Protein AF-A0A8J5JCI5-F1 (afdb_monomer)

Sequence (169 aa):
MPLSRYVFADLNALNDDVRAHMQGRSRQYSQEELALPFPLDPYKLTELLSSPGGEMKVFLLQPEYERRDLLSSCWLGFTTKEYPRTYSLENLLKRNLAEDANGVLGAGKKTLVLVGGELTSSILDRVKLYFTAGWSVQFYCFRERGSEVSDRLHAKYPRHFQSVYLGEN

Mean predicted aligned error: 6.93 Å

Solvent-accessible surface area (backbone atoms only — not comparable to full-atom values): 9621 Å² total; per-residue (Å²): 126,65,38,38,37,44,34,42,35,38,57,56,49,32,43,54,49,52,51,52,53,47,60,78,41,48,92,81,50,54,71,70,60,72,64,43,92,66,77,75,57,43,64,61,52,34,54,72,68,59,64,94,76,56,55,55,39,37,37,37,49,52,62,76,91,86,46,66,73,64,58,56,61,36,44,75,92,51,55,72,46,80,41,62,71,88,53,50,72,58,58,52,54,55,48,52,54,52,38,46,77,70,52,71,70,60,88,64,54,40,33,44,33,42,36,25,52,60,77,49,71,71,50,46,57,52,53,54,52,41,52,76,72,69,29,30,39,37,41,38,27,42,53,96,59,35,42,74,64,43,53,55,42,32,75,75,32,65,92,37,38,48,73,46,61,55,88,82,121

Secondary structure (DSSP, 8-state):
--EEEEEEE-HHHHHHHHHHHHHHTGGGS-HHHHT-S----HHHHHHHH--SSSEEEEEEEP--TT-HHHHHHTTTTSEEEEE-TTS-HHHHHHHHHHHHHTTTT-SSEEEEEEESS---HHHHHHHHHHHHTT-EEEEEEEHHHHHHHHHHHHHH-TTTEEEEEET--

pLDDT: mean 80.09, std 11.11, range [41.25, 93.69]

Foldseek 3Di:
DFEEEEEEEPQVQQQVQVLVVCVVVVVVDDPVCNPDSGNDDLQVVLVVVDDPGHAYEYEYEDDPDPCPPVNVVSQVPHNYDYDYNVDDPLNVLVVVVVCVVVCVVDDDAYEYEYHGFAQDPSNVVSVVVCVVVVYAYEYEYACVGCVVVLVVCCVVPVPRYDYDHPPPD

Nearest PDB structures (foldseek):
  7dlm-assembly1_A  TM=4.702E-01  e=6.896E-02  Candida parapsilosis
  3ctm-assembly1_C  TM=4.432E-01  e=1.076E-01  Candida parapsilosis
  7pcs-assembly1_C  TM=4.294E-01  e=2.619E-01  Thauera aromatica
  6ys6-assembly1_A  TM=2.778E-01  e=2.458E-01  Arabidopsis thaliana
  1fuy-assembly1_B-2  TM=4.047E-01  e=3.778E+00  Salmonella enterica subsp. enterica serovar Typhimurium

Radius of gyration: 16.05 Å; Cα contacts (8 Å, |Δi|>4): 240; chains: 1; bounding box: 38×32×43 Å

Structure (mmCIF, N/CA/C/O backbone):
data_AF-A0A8J5JCI5-F1
#
_entry.id   AF-A0A8J5JCI5-F1
#
loop_
_atom_site.group_PDB
_atom_site.id
_atom_site.type_symbol
_atom_site.label_atom_id
_atom_site.label_alt_id
_atom_site.label_comp_id
_atom_site.label_asym_id
_atom_site.label_entity_id
_atom_site.label_seq_id
_atom_site.pdbx_PDB_ins_code
_atom_site.Cartn_x
_atom_site.Cartn_y
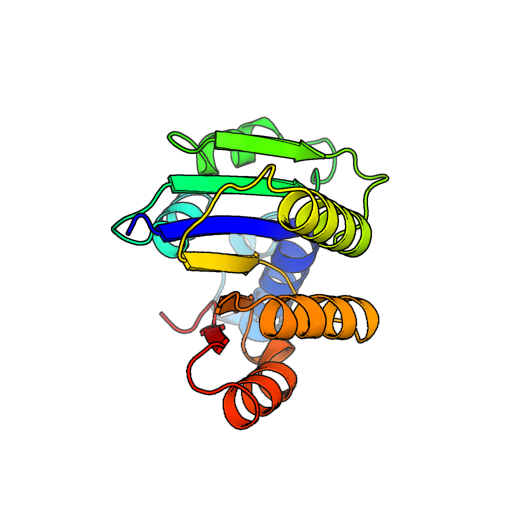_atom_site.Cartn_z
_atom_site.occupancy
_atom_site.B_iso_or_equiv
_atom_site.auth_seq_id
_atom_site.auth_comp_id
_atom_site.auth_asym_id
_atom_site.auth_atom_id
_atom_site.pdbx_PDB_model_num
ATOM 1 N N . MET A 1 1 ? 18.576 -14.011 -6.683 1.00 48.06 1 MET A N 1
ATOM 2 C CA . MET A 1 1 ? 18.599 -12.558 -6.969 1.00 48.06 1 MET A CA 1
ATOM 3 C C . MET A 1 1 ? 17.996 -11.838 -5.779 1.00 48.06 1 MET A C 1
ATOM 5 O O . MET A 1 1 ? 16.982 -12.336 -5.294 1.00 48.06 1 MET A O 1
ATOM 9 N N . PRO A 1 2 ? 18.611 -10.751 -5.287 1.00 57.28 2 PRO A N 1
ATOM 10 C CA . PRO A 1 2 ? 18.086 -10.022 -4.141 1.00 57.28 2 PRO A CA 1
ATOM 11 C C . PRO A 1 2 ? 16.701 -9.457 -4.476 1.00 57.28 2 PRO A C 1
ATOM 13 O O . PRO A 1 2 ? 16.460 -8.979 -5.586 1.00 57.28 2 PRO A O 1
ATOM 16 N N . LEU A 1 3 ? 15.781 -9.604 -3.528 1.00 76.38 3 LEU A N 1
ATOM 17 C CA . LEU A 1 3 ? 14.460 -8.995 -3.566 1.00 76.38 3 LEU A CA 1
ATOM 18 C C . LEU A 1 3 ? 14.594 -7.591 -2.969 1.00 76.38 3 LEU A C 1
ATOM 20 O O . LEU A 1 3 ? 15.154 -7.454 -1.885 1.00 76.38 3 LEU A O 1
ATOM 24 N N . SER A 1 4 ? 14.096 -6.563 -3.648 1.00 86.62 4 SER A N 1
ATOM 25 C CA . SER A 1 4 ? 14.008 -5.213 -3.080 1.00 86.62 4 SER A CA 1
ATOM 26 C C . SER A 1 4 ? 12.547 -4.849 -2.857 1.00 86.62 4 SER A C 1
ATOM 28 O O . SER A 1 4 ? 11.713 -5.008 -3.751 1.00 86.62 4 SER A O 1
ATOM 30 N N . ARG A 1 5 ? 12.229 -4.354 -1.663 1.00 87.19 5 ARG A N 1
ATOM 31 C CA . ARG A 1 5 ? 10.878 -3.946 -1.271 1.00 87.19 5 ARG A CA 1
ATOM 32 C C . ARG A 1 5 ? 10.850 -2.437 -1.075 1.00 87.19 5 ARG A C 1
ATOM 34 O O . ARG A 1 5 ? 11.643 -1.897 -0.307 1.00 87.19 5 ARG A O 1
ATOM 41 N N . TYR A 1 6 ? 9.936 -1.777 -1.773 1.00 88.25 6 TYR A N 1
ATOM 42 C CA . TYR A 1 6 ? 9.742 -0.332 -1.734 1.00 88.25 6 TYR A CA 1
ATOM 43 C C . TYR A 1 6 ? 8.382 -0.053 -1.112 1.00 88.25 6 TYR A C 1
ATOM 45 O O . TYR A 1 6 ? 7.349 -0.242 -1.754 1.00 88.25 6 TYR A O 1
ATOM 53 N N . VAL A 1 7 ? 8.390 0.332 0.158 1.00 86.88 7 VAL A N 1
ATOM 54 C CA . VAL A 1 7 ? 7.185 0.526 0.964 1.00 86.88 7 VAL A CA 1
ATOM 55 C C . VAL A 1 7 ? 6.784 1.983 0.903 1.00 86.88 7 VAL A C 1
ATOM 57 O O . VAL A 1 7 ? 7.559 2.834 1.311 1.00 86.88 7 VAL A O 1
ATOM 60 N N . PHE A 1 8 ? 5.582 2.270 0.427 1.00 87.12 8 PHE A N 1
ATOM 61 C CA . PHE A 1 8 ? 4.982 3.596 0.462 1.00 87.12 8 PHE A CA 1
ATOM 62 C C . PHE A 1 8 ? 3.798 3.540 1.414 1.00 87.12 8 PHE A C 1
ATOM 64 O O . PHE A 1 8 ? 2.806 2.860 1.141 1.00 87.12 8 PHE A O 1
ATOM 71 N N . ALA A 1 9 ? 3.937 4.227 2.544 1.00 81.88 9 ALA A N 1
ATOM 72 C CA . ALA A 1 9 ? 2.928 4.240 3.588 1.00 81.88 9 ALA A CA 1
ATOM 73 C C . ALA A 1 9 ? 2.268 5.617 3.686 1.00 81.88 9 ALA A C 1
ATOM 75 O O . ALA A 1 9 ? 2.932 6.617 3.976 1.00 81.88 9 ALA A O 1
ATOM 76 N N . ASP A 1 10 ? 0.955 5.645 3.466 1.00 83.00 10 ASP A N 1
ATOM 77 C CA . ASP A 1 10 ? 0.083 6.756 3.827 1.00 83.00 10 ASP A CA 1
ATOM 78 C C . ASP A 1 10 ? -0.536 6.462 5.196 1.00 83.00 10 ASP A C 1
ATOM 80 O O . ASP A 1 10 ? -1.596 5.846 5.326 1.00 83.00 10 ASP A O 1
ATOM 84 N N . LEU A 1 11 ? 0.194 6.852 6.241 1.00 78.81 11 LEU A N 1
ATOM 85 C CA . LEU A 1 11 ? -0.193 6.574 7.622 1.00 78.81 11 LEU A CA 1
ATOM 86 C C . LEU A 1 11 ? -1.411 7.388 8.066 1.00 78.81 11 LEU A C 1
ATOM 88 O O . LEU A 1 11 ? -2.106 6.955 8.979 1.00 78.81 11 LEU A O 1
ATOM 92 N N . ASN A 1 12 ? -1.686 8.529 7.427 1.00 78.94 12 ASN A N 1
ATOM 93 C CA . ASN A 1 12 ? -2.880 9.317 7.722 1.00 78.94 12 ASN A CA 1
ATOM 94 C C . ASN A 1 12 ? -4.120 8.593 7.193 1.00 78.94 12 ASN A C 1
ATOM 96 O O . ASN A 1 12 ? -5.026 8.304 7.969 1.00 78.94 12 ASN A O 1
ATOM 100 N N . ALA A 1 13 ? -4.108 8.208 5.911 1.00 81.31 13 ALA A N 1
ATOM 101 C CA . ALA A 1 13 ? -5.210 7.459 5.313 1.00 81.31 13 ALA A CA 1
ATOM 102 C C . ALA A 1 13 ? -5.452 6.130 6.042 1.00 81.31 13 ALA A C 1
ATOM 104 O O . ALA A 1 13 ? -6.592 5.759 6.311 1.00 81.31 13 ALA A O 1
ATOM 105 N N . LEU A 1 14 ? -4.373 5.431 6.415 1.00 81.75 14 LEU A N 1
ATOM 106 C CA . LEU A 1 14 ? -4.489 4.210 7.201 1.00 81.75 14 LEU A CA 1
ATOM 107 C C . LEU A 1 14 ? -5.134 4.469 8.569 1.00 81.75 14 LEU A C 1
ATOM 109 O O . LEU A 1 14 ? -5.992 3.703 9.000 1.00 81.75 14 LEU A O 1
ATOM 113 N N . ASN A 1 15 ? -4.716 5.527 9.263 1.00 81.31 15 ASN A N 1
ATOM 114 C CA . ASN A 1 15 ? -5.247 5.868 10.575 1.00 81.31 15 ASN A CA 1
ATOM 115 C C . ASN A 1 15 ? -6.737 6.206 10.528 1.00 81.31 15 ASN A C 1
ATOM 117 O O . ASN A 1 15 ? -7.494 5.750 11.384 1.00 81.31 15 ASN A O 1
ATOM 121 N N . ASP A 1 16 ? -7.158 6.971 9.523 1.00 83.88 16 ASP A N 1
ATOM 122 C CA . ASP A 1 16 ? -8.564 7.314 9.318 1.00 83.88 16 ASP A CA 1
ATOM 123 C C . ASP A 1 16 ? -9.417 6.053 9.144 1.00 83.88 16 ASP A C 1
ATOM 125 O O . ASP A 1 16 ? -10.488 5.939 9.745 1.00 83.88 16 ASP A O 1
ATOM 129 N N . ASP A 1 17 ? -8.904 5.061 8.414 1.00 85.19 17 ASP A N 1
ATOM 130 C CA . ASP A 1 17 ? -9.572 3.773 8.250 1.00 85.19 17 ASP A CA 1
ATOM 131 C C . ASP A 1 17 ? -9.615 2.946 9.538 1.00 85.19 17 ASP A C 1
ATOM 133 O O . ASP A 1 17 ? -10.669 2.393 9.856 1.00 85.19 17 ASP A O 1
ATOM 137 N N . VAL A 1 18 ? -8.534 2.897 10.329 1.00 83.69 18 VAL A N 1
ATOM 138 C CA . VAL A 1 18 ? -8.566 2.222 11.643 1.00 83.69 18 VAL A CA 1
ATOM 139 C C . VAL A 1 18 ? -9.601 2.875 12.550 1.00 83.69 18 VAL A C 1
ATOM 141 O O . VAL A 1 18 ? -10.383 2.186 13.204 1.00 83.69 18 VAL A O 1
ATOM 144 N N . ARG A 1 19 ? -9.648 4.209 12.584 1.00 84.94 19 ARG A N 1
ATOM 145 C CA . ARG A 1 19 ? -10.617 4.934 13.409 1.00 84.94 19 ARG A CA 1
ATOM 146 C C . ARG A 1 19 ? -12.040 4.673 12.942 1.00 84.94 19 ARG A C 1
ATOM 148 O O . ARG A 1 19 ? -12.891 4.386 13.777 1.00 84.94 19 ARG A O 1
ATOM 155 N N . ALA A 1 20 ? -12.300 4.716 11.637 1.00 85.56 20 ALA A N 1
ATOM 156 C CA . ALA A 1 20 ? -13.610 4.383 11.085 1.00 85.56 20 ALA A CA 1
ATOM 157 C C . ALA A 1 20 ? -14.029 2.948 11.451 1.00 85.56 20 ALA A C 1
ATOM 159 O O . ALA A 1 20 ? -15.155 2.731 11.900 1.00 85.56 20 ALA A O 1
ATOM 160 N N . HIS A 1 21 ? -13.103 1.993 11.345 1.00 85.31 21 HIS A N 1
ATOM 161 C CA . HIS A 1 21 ? -13.317 0.599 11.719 1.00 85.31 21 HIS A CA 1
ATOM 162 C C . HIS A 1 21 ? -13.661 0.436 13.206 1.00 85.31 21 HIS A C 1
ATOM 164 O O . HIS A 1 21 ? -14.657 -0.204 13.553 1.00 85.31 21 HIS A O 1
ATOM 170 N N . MET A 1 22 ? -12.873 1.053 14.092 1.00 86.75 22 MET A N 1
ATOM 171 C CA . MET A 1 22 ? -13.106 0.999 15.537 1.00 86.75 22 MET A CA 1
ATOM 172 C C . MET A 1 22 ? -14.432 1.655 15.925 1.00 86.75 22 MET A C 1
ATOM 174 O O . MET A 1 22 ? -15.184 1.101 16.723 1.00 86.75 22 MET A O 1
ATOM 178 N N . GLN A 1 23 ? -14.766 2.798 15.321 1.00 86.44 23 GLN A N 1
ATOM 179 C CA . GLN A 1 23 ? -16.032 3.497 15.561 1.00 86.44 23 GLN A CA 1
ATOM 180 C C . GLN A 1 23 ? -17.241 2.669 15.099 1.00 86.44 23 GLN A C 1
ATOM 182 O O . GLN A 1 23 ? -18.228 2.558 15.830 1.00 86.44 23 GLN A O 1
ATOM 187 N N . GLY A 1 24 ? -17.147 2.011 13.938 1.00 85.56 24 GLY A N 1
ATOM 188 C CA . GLY A 1 24 ? -18.174 1.086 13.445 1.00 85.56 24 GLY A CA 1
ATOM 189 C C . GLY A 1 24 ? -18.389 -0.132 14.353 1.00 85.56 24 GLY A C 1
ATOM 190 O O . GLY A 1 24 ? -19.471 -0.721 14.362 1.00 85.56 24 GLY A O 1
ATOM 191 N N . ARG A 1 25 ? -17.387 -0.480 15.167 1.00 85.81 25 ARG A N 1
ATOM 192 C CA . ARG A 1 25 ? -17.395 -1.598 16.122 1.00 85.81 25 ARG A CA 1
ATOM 193 C C . ARG A 1 25 ? -17.234 -1.123 17.563 1.00 85.81 25 ARG A C 1
ATOM 195 O O . ARG A 1 25 ? -16.680 -1.840 18.387 1.00 85.81 25 ARG A O 1
ATOM 202 N N . SER A 1 26 ? -17.773 0.048 17.895 1.00 84.94 26 SER A N 1
ATOM 203 C CA . SER A 1 26 ? -17.592 0.701 19.203 1.00 84.94 26 SER A CA 1
ATOM 204 C C . SER A 1 26 ? -17.919 -0.165 20.427 1.00 84.94 26 SER A C 1
ATOM 206 O O . SER A 1 26 ? -17.394 0.081 21.502 1.00 84.94 26 SER A O 1
ATOM 208 N N . ARG A 1 27 ? -18.741 -1.215 20.285 1.00 87.75 27 ARG A N 1
ATOM 209 C CA . ARG A 1 27 ? -19.028 -2.188 21.359 1.00 87.75 27 ARG A CA 1
ATOM 210 C C . ARG A 1 27 ? -17.856 -3.116 21.707 1.00 87.75 27 ARG A C 1
ATOM 212 O O . ARG A 1 27 ? -17.912 -3.771 22.741 1.00 87.75 27 ARG A O 1
ATOM 219 N N . GLN A 1 28 ? -16.859 -3.227 20.832 1.00 87.69 28 GLN A N 1
ATOM 220 C CA . GLN A 1 28 ? -15.688 -4.097 20.990 1.00 87.69 28 GLN A CA 1
ATOM 221 C C . GLN A 1 28 ? -14.481 -3.368 21.593 1.00 87.69 28 GLN A C 1
ATOM 223 O O . GLN A 1 28 ? -13.495 -4.023 21.911 1.00 87.69 28 GLN A O 1
ATOM 228 N N . TYR A 1 29 ? -14.563 -2.045 21.758 1.00 86.56 29 TYR A N 1
ATOM 229 C CA . TYR A 1 29 ? -13.461 -1.197 22.206 1.00 86.56 29 TYR A CA 1
ATOM 230 C C . TYR A 1 29 ? -13.879 -0.365 23.419 1.00 86.56 29 TYR A C 1
ATOM 232 O O . TYR A 1 29 ? -15.044 0.018 23.558 1.00 86.56 29 TYR A O 1
ATOM 240 N N . SER A 1 30 ? -12.930 -0.065 24.301 1.00 87.94 30 SER A N 1
ATOM 241 C CA . SER A 1 30 ? -13.150 0.849 25.418 1.00 87.94 30 SER A CA 1
ATOM 242 C C . SER A 1 30 ? -13.283 2.299 24.929 1.00 87.94 30 SER A C 1
ATOM 244 O O . SER A 1 30 ? -12.849 2.662 23.833 1.00 87.94 30 SER A O 1
ATOM 246 N N . GLN A 1 31 ? -13.870 3.171 25.754 1.00 85.88 31 GLN A N 1
ATOM 247 C CA . GLN A 1 31 ? -13.930 4.607 25.444 1.00 85.88 31 GLN A CA 1
ATOM 248 C C . GLN A 1 31 ? -12.535 5.232 25.314 1.00 85.88 31 GLN A C 1
ATOM 250 O O . GLN A 1 31 ? -12.343 6.139 24.509 1.00 85.88 31 GLN A O 1
ATOM 255 N N . GLU A 1 32 ? -11.565 4.727 26.075 1.00 87.19 32 GLU A N 1
ATOM 256 C CA . GLU A 1 32 ? -10.174 5.176 26.031 1.00 87.19 32 GLU A CA 1
ATOM 257 C C . GLU A 1 32 ? -9.528 4.807 24.692 1.00 87.19 32 GLU A C 1
ATOM 259 O O . GLU A 1 32 ? -8.890 5.652 24.070 1.00 87.19 32 GLU A O 1
ATOM 264 N N . GLU A 1 33 ? -9.764 3.586 24.201 1.00 84.69 33 GLU A N 1
ATOM 265 C CA . GLU A 1 33 ? -9.283 3.123 22.896 1.00 84.69 33 GLU A CA 1
ATOM 266 C C . GLU A 1 33 ? -9.919 3.907 21.742 1.00 84.69 33 GLU A C 1
ATOM 268 O O . GLU A 1 33 ? -9.227 4.317 20.812 1.00 84.69 33 GLU A O 1
ATOM 273 N N . LEU A 1 34 ? -11.226 4.174 21.812 1.00 85.19 34 LEU A N 1
ATOM 274 C CA . LEU A 1 34 ? -11.944 4.966 20.805 1.00 85.19 34 LEU A CA 1
ATOM 275 C C . LEU A 1 34 ? -11.534 6.445 20.797 1.00 85.19 34 LEU A C 1
ATOM 277 O O . LEU A 1 34 ? -11.662 7.111 19.765 1.00 85.19 34 LEU A O 1
ATOM 281 N N . ALA A 1 35 ? -11.055 6.957 21.933 1.00 8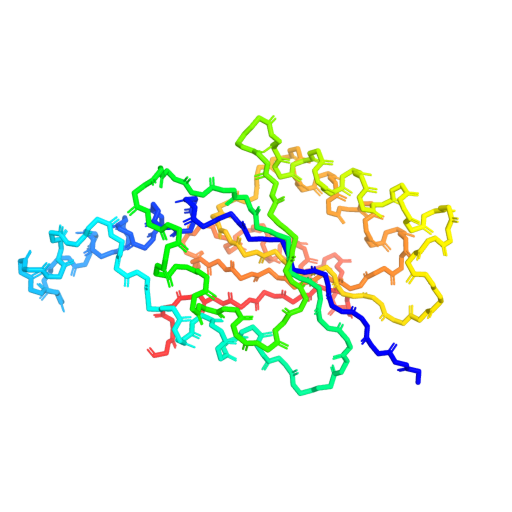4.19 35 ALA A N 1
ATOM 282 C CA . ALA A 1 35 ? -10.541 8.314 22.069 1.00 84.19 35 ALA A CA 1
ATOM 283 C C . ALA A 1 35 ? -9.097 8.461 21.563 1.00 84.19 35 ALA A C 1
ATOM 285 O O . ALA A 1 35 ? -8.629 9.592 21.398 1.00 84.19 35 ALA A O 1
ATOM 286 N N . LEU A 1 36 ? -8.388 7.357 21.283 1.00 81.50 36 LEU A N 1
ATOM 287 C CA . LEU A 1 36 ? -7.040 7.427 20.731 1.00 81.50 36 LEU A CA 1
ATOM 288 C C . LEU A 1 36 ? -7.075 8.098 19.349 1.00 81.50 36 LEU A C 1
ATOM 290 O O . LEU A 1 36 ? -7.749 7.625 18.432 1.00 81.50 36 LEU A O 1
ATOM 294 N N . PRO A 1 37 ? -6.307 9.181 19.143 1.00 72.94 37 PRO A N 1
ATOM 295 C CA . PRO A 1 37 ? -6.235 9.830 17.838 1.00 72.94 37 PRO A CA 1
ATOM 296 C C . PRO A 1 37 ? -5.442 8.996 16.823 1.00 72.94 37 PRO A C 1
ATOM 298 O O . PRO A 1 37 ? -5.587 9.214 15.621 1.00 72.94 37 PRO A O 1
ATOM 301 N N . PHE A 1 38 ? -4.615 8.059 17.306 1.00 73.94 38 PHE A N 1
ATOM 302 C CA . PHE A 1 38 ? -3.810 7.153 16.492 1.00 73.94 38 PHE A CA 1
ATOM 303 C C . PHE A 1 38 ? -3.742 5.756 17.136 1.00 73.94 38 PHE A C 1
ATOM 305 O O . PHE A 1 38 ? -2.788 5.467 17.856 1.00 73.94 38 PHE A O 1
ATOM 312 N N . PRO A 1 39 ? -4.770 4.909 16.951 1.00 76.38 39 PRO A N 1
ATOM 313 C CA . PRO A 1 39 ? -4.828 3.558 17.524 1.00 76.38 39 PRO A CA 1
ATOM 314 C C . PRO A 1 39 ? -3.940 2.522 16.806 1.00 76.38 39 PRO A C 1
ATOM 316 O O . PRO A 1 39 ? -3.938 1.348 17.169 1.00 76.38 39 PRO A O 1
ATOM 319 N N . LEU A 1 40 ? -3.195 2.925 15.774 1.00 75.88 40 LEU A N 1
ATOM 320 C CA . LEU A 1 40 ? -2.256 2.057 15.064 1.00 75.88 40 LEU A CA 1
ATOM 321 C C . LEU A 1 40 ? -1.067 1.683 15.956 1.00 75.88 40 LEU A C 1
ATOM 323 O O . LEU A 1 40 ? -0.295 2.548 16.373 1.00 75.88 40 LEU A O 1
ATOM 327 N N . ASP A 1 41 ? -0.895 0.382 16.185 1.00 74.69 41 ASP A N 1
ATOM 328 C CA . ASP A 1 41 ? 0.269 -0.153 16.885 1.00 74.69 41 ASP A CA 1
ATOM 329 C C . ASP A 1 41 ? 1.498 -0.134 15.952 1.00 74.69 41 ASP A C 1
ATOM 331 O O . ASP A 1 41 ?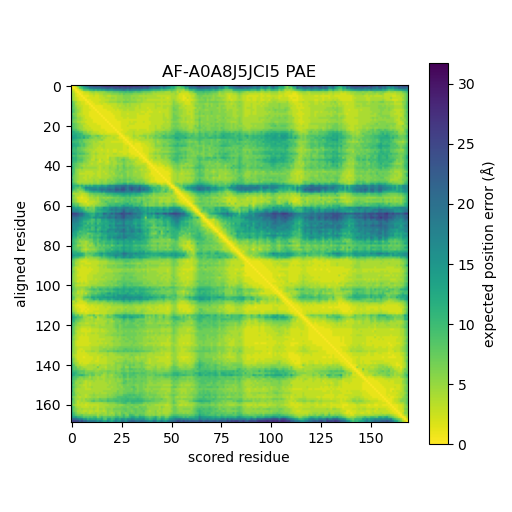 1.504 -0.824 14.921 1.00 74.69 41 ASP A O 1
ATOM 335 N N . PRO A 1 42 ? 2.540 0.642 16.300 1.00 70.44 42 PRO A N 1
ATOM 336 C CA . PRO A 1 42 ? 3.731 0.787 15.484 1.00 70.44 42 PRO A CA 1
ATOM 337 C C . PRO A 1 42 ? 4.456 -0.543 15.267 1.00 70.44 42 PRO A C 1
ATOM 339 O O . PRO A 1 42 ? 4.853 -0.826 14.142 1.00 70.44 42 PRO A O 1
ATOM 342 N N . TYR A 1 43 ? 4.579 -1.373 16.304 1.00 73.06 43 TYR A N 1
ATOM 343 C CA . TYR A 1 43 ? 5.332 -2.625 16.262 1.00 73.06 43 TYR A CA 1
ATOM 344 C C . TYR A 1 43 ? 4.619 -3.681 15.427 1.00 73.06 43 TYR A C 1
ATOM 346 O O . TYR A 1 43 ? 5.257 -4.353 14.617 1.00 73.06 43 TYR A O 1
ATOM 354 N N . LYS A 1 44 ? 3.291 -3.786 15.558 1.00 75.69 44 LYS A N 1
ATOM 355 C CA . LYS A 1 44 ? 2.495 -4.706 14.728 1.00 75.69 44 LYS A CA 1
ATOM 356 C C . LYS A 1 44 ? 2.574 -4.339 13.251 1.00 75.69 44 LYS A C 1
ATOM 358 O O . LYS A 1 44 ? 2.651 -5.225 12.403 1.00 75.69 44 LYS A O 1
ATOM 363 N N . LEU A 1 45 ? 2.575 -3.042 12.930 1.00 75.81 45 LEU A N 1
ATOM 364 C CA . LEU A 1 45 ? 2.738 -2.584 11.552 1.00 75.81 45 LEU A CA 1
ATOM 365 C C . LEU A 1 45 ? 4.130 -2.939 11.014 1.00 75.81 45 LEU A C 1
ATOM 367 O O . LEU A 1 45 ? 4.246 -3.431 9.891 1.00 75.81 45 LEU A O 1
ATOM 371 N N . THR A 1 46 ? 5.177 -2.741 11.815 1.00 75.00 46 THR A N 1
ATOM 372 C CA . THR A 1 46 ? 6.542 -3.146 11.467 1.00 75.00 46 THR A CA 1
ATOM 373 C C . THR A 1 46 ? 6.632 -4.637 11.195 1.00 75.00 46 THR A C 1
ATOM 375 O O . THR A 1 46 ? 7.155 -5.036 10.157 1.00 75.00 46 THR A O 1
ATOM 378 N N . GLU A 1 47 ? 6.114 -5.461 12.101 1.00 77.44 47 GLU A N 1
ATOM 379 C CA . GLU A 1 47 ? 6.131 -6.919 11.999 1.00 77.44 47 GLU A CA 1
ATOM 380 C C . GLU A 1 47 ? 5.398 -7.393 10.740 1.00 77.44 47 GLU A C 1
ATOM 382 O O . GLU A 1 47 ? 5.936 -8.181 9.967 1.00 77.44 47 GLU A O 1
ATOM 387 N N . LEU A 1 48 ? 4.221 -6.827 10.462 1.00 76.62 48 LEU A N 1
ATOM 388 C CA . LEU A 1 48 ? 3.420 -7.153 9.283 1.00 76.62 48 LEU A CA 1
ATOM 389 C C . LEU A 1 48 ? 4.134 -6.837 7.958 1.00 76.62 48 LEU A C 1
ATOM 391 O O . LEU A 1 48 ? 3.966 -7.542 6.957 1.00 76.62 48 LEU A O 1
ATOM 395 N N . LEU A 1 49 ? 4.910 -5.753 7.931 1.00 76.25 49 LEU A N 1
ATOM 396 C CA . LEU A 1 49 ? 5.640 -5.307 6.742 1.00 76.25 49 LEU A CA 1
ATOM 397 C C . LEU A 1 49 ? 7.018 -5.966 6.612 1.00 76.25 49 LEU A C 1
ATOM 399 O O . LEU A 1 49 ? 7.574 -6.014 5.505 1.00 76.25 49 LEU A O 1
ATOM 403 N N . SER A 1 50 ? 7.5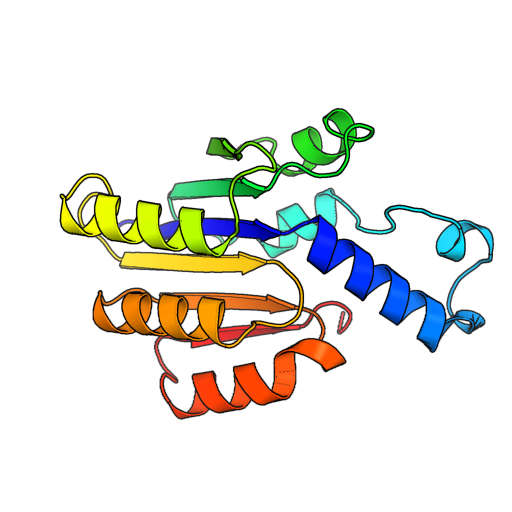37 -6.499 7.720 1.00 72.56 50 SER A N 1
ATOM 404 C CA . SER A 1 50 ? 8.781 -7.255 7.803 1.00 72.56 50 SER A CA 1
ATOM 405 C C . SER A 1 50 ? 8.603 -8.622 7.150 1.00 72.56 50 SER A C 1
ATOM 407 O O . SER A 1 50 ? 8.237 -9.608 7.777 1.00 72.56 50 SER A O 1
ATOM 409 N N . SER A 1 51 ? 8.881 -8.701 5.851 1.00 66.44 51 SER A N 1
ATOM 410 C CA . SER A 1 51 ? 8.970 -9.986 5.157 1.00 66.44 51 SER A CA 1
ATOM 411 C C . SER A 1 51 ? 10.386 -10.555 5.303 1.00 66.44 51 SER A C 1
ATOM 413 O O . SER A 1 51 ? 11.351 -9.803 5.138 1.00 66.44 51 SER A O 1
ATOM 415 N N . PRO A 1 52 ? 10.560 -11.870 5.527 1.00 55.31 52 PRO A N 1
ATOM 416 C CA . PRO A 1 52 ? 11.884 -12.473 5.548 1.00 55.31 52 PRO A CA 1
ATOM 417 C C . PRO A 1 52 ? 12.518 -12.402 4.151 1.00 55.31 52 PRO A C 1
ATOM 419 O O . PRO A 1 52 ? 12.052 -13.033 3.203 1.00 55.31 52 PRO A O 1
ATOM 422 N N . GLY A 1 53 ? 13.597 -11.626 4.041 1.00 58.91 53 GLY A N 1
ATOM 423 C CA . GLY A 1 53 ? 14.475 -11.581 2.873 1.00 58.91 53 GLY A CA 1
ATOM 424 C C . GLY A 1 53 ? 14.297 -10.354 1.974 1.00 58.91 53 GLY A C 1
ATOM 425 O O . GLY A 1 53 ? 13.217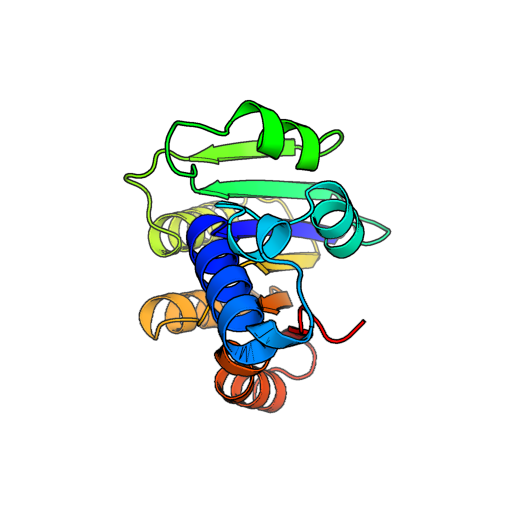 -10.079 1.454 1.00 58.91 53 GLY A O 1
ATOM 426 N N . GLY A 1 54 ? 15.416 -9.670 1.723 1.00 67.81 54 GLY A N 1
ATOM 427 C CA . GLY A 1 54 ? 15.517 -8.554 0.784 1.00 67.81 54 GLY A CA 1
ATOM 428 C C . GLY A 1 54 ? 15.874 -7.216 1.429 1.00 67.81 54 GLY A C 1
ATOM 429 O O . GLY A 1 54 ? 15.716 -7.030 2.631 1.00 67.81 54 GLY A O 1
ATOM 430 N N . GLU A 1 55 ? 16.363 -6.279 0.618 1.00 78.62 55 GLU A N 1
ATOM 431 C CA . GLU A 1 55 ? 16.569 -4.893 1.051 1.00 78.62 55 GLU A CA 1
ATOM 432 C C . GLU A 1 55 ? 15.209 -4.186 1.099 1.00 78.62 55 GLU A C 1
ATOM 434 O O . GLU A 1 55 ? 14.455 -4.213 0.121 1.00 78.62 55 GLU A O 1
ATOM 439 N N . MET A 1 56 ? 14.890 -3.548 2.224 1.00 81.25 56 MET A N 1
ATOM 440 C CA . MET A 1 56 ? 13.626 -2.841 2.416 1.00 81.25 56 MET A CA 1
ATOM 441 C C . MET A 1 56 ? 13.873 -1.342 2.570 1.00 81.25 56 MET A C 1
ATOM 443 O O . MET A 1 56 ? 14.588 -0.894 3.469 1.00 81.25 56 MET A O 1
ATOM 447 N N . LYS A 1 57 ? 13.260 -0.573 1.667 1.00 82.81 57 LYS A N 1
ATOM 448 C CA . LYS A 1 57 ? 13.277 0.890 1.647 1.00 82.81 57 LYS A CA 1
ATOM 449 C C . LYS A 1 57 ? 11.877 1.395 1.939 1.00 82.81 57 LYS A C 1
ATOM 451 O O . LYS A 1 57 ? 10.932 1.034 1.235 1.00 82.81 57 LYS A O 1
ATOM 456 N N . VAL A 1 58 ? 11.751 2.222 2.967 1.00 78.75 58 VAL A N 1
ATOM 457 C CA . VAL A 1 58 ? 10.464 2.727 3.442 1.00 78.75 58 VAL A CA 1
ATOM 458 C C . VAL A 1 58 ? 10.356 4.217 3.144 1.00 78.75 58 VAL A C 1
ATOM 460 O O . VAL A 1 58 ? 11.204 5.013 3.538 1.00 78.75 58 VAL A O 1
ATOM 463 N N . PHE A 1 59 ? 9.302 4.587 2.434 1.00 79.69 59 PHE A N 1
ATOM 464 C CA . PHE A 1 59 ? 8.963 5.929 1.993 1.00 79.69 59 PHE A CA 1
ATOM 465 C C . PHE A 1 59 ? 7.719 6.360 2.764 1.00 79.69 59 PHE A C 1
ATOM 467 O O . PHE A 1 59 ? 6.625 5.827 2.560 1.00 79.69 59 PHE A O 1
ATOM 474 N N . LEU A 1 60 ? 7.904 7.307 3.678 1.00 72.88 60 LEU A N 1
ATOM 475 C CA . LEU A 1 60 ? 6.852 7.757 4.584 1.00 72.88 60 LEU A CA 1
ATOM 476 C C . LEU A 1 60 ? 6.320 9.105 4.121 1.00 72.88 60 LEU A C 1
ATOM 478 O O . LEU A 1 60 ? 7.084 10.069 3.992 1.00 72.88 60 LEU A O 1
ATOM 482 N N . LEU A 1 61 ? 5.007 9.175 3.906 1.00 72.75 61 LEU A N 1
ATOM 483 C CA . LEU A 1 61 ? 4.308 10.451 3.836 1.00 72.75 61 LEU A CA 1
ATOM 484 C C . LEU A 1 61 ? 4.208 11.003 5.255 1.00 72.75 61 LEU A C 1
ATOM 486 O O . LEU A 1 61 ? 3.712 10.319 6.151 1.00 72.75 61 LEU A O 1
ATOM 490 N N . GLN A 1 62 ? 4.739 12.208 5.475 1.00 65.25 62 GLN A N 1
ATOM 491 C CA . GLN A 1 62 ? 4.782 12.769 6.820 1.00 65.25 62 GLN A CA 1
ATOM 492 C C . GLN A 1 62 ? 3.366 12.924 7.404 1.00 65.25 62 GLN A C 1
ATOM 494 O O . GLN A 1 62 ? 2.513 13.563 6.778 1.00 65.25 62 GLN A O 1
ATOM 499 N N . PRO A 1 63 ? 3.120 12.376 8.607 1.00 60.41 63 PRO A N 1
ATOM 500 C CA . PRO A 1 63 ? 1.857 12.534 9.314 1.00 60.41 63 PRO A CA 1
ATOM 501 C C . PRO A 1 63 ? 1.691 13.971 9.819 1.00 60.41 63 PRO A C 1
ATOM 503 O O . PRO A 1 63 ? 2.601 14.809 9.722 1.00 60.41 63 PRO A O 1
ATOM 506 N N . GLU A 1 64 ? 0.522 14.273 10.385 1.00 58.97 64 GLU A N 1
ATOM 507 C CA . GLU A 1 64 ? 0.355 15.549 11.068 1.00 58.97 64 GLU A CA 1
ATOM 508 C C . GLU A 1 64 ? 1.335 15.715 12.253 1.00 58.97 64 GLU A C 1
ATOM 510 O O . GLU A 1 64 ? 1.733 14.743 12.888 1.00 58.97 64 GLU A O 1
ATOM 515 N N . TYR A 1 65 ? 1.786 16.957 12.481 1.00 49.16 65 TYR A N 1
ATOM 516 C CA . TYR A 1 65 ? 3.066 17.396 13.083 1.00 49.16 65 TYR A CA 1
ATOM 517 C C . TYR A 1 65 ? 3.401 16.830 14.482 1.00 49.16 65 TYR A C 1
ATOM 519 O O . TYR A 1 65 ? 4.518 17.007 14.956 1.00 49.16 65 TYR A O 1
ATOM 527 N N . GLU A 1 66 ? 2.470 16.159 15.154 1.00 52.88 66 GLU A N 1
ATOM 528 C CA . GLU A 1 66 ? 2.560 15.856 16.584 1.00 52.88 66 GLU A CA 1
ATOM 529 C C . GLU A 1 66 ? 3.227 14.520 16.935 1.00 52.88 66 GLU A C 1
ATOM 531 O O . GLU A 1 66 ? 3.397 14.235 18.117 1.00 52.88 66 GLU A O 1
ATOM 536 N N . ARG A 1 67 ? 3.568 13.650 15.969 1.00 59.09 67 ARG A N 1
ATOM 537 C CA . ARG A 1 67 ? 3.906 12.242 16.304 1.00 59.09 67 ARG A CA 1
ATOM 538 C C . ARG A 1 67 ? 5.058 11.619 15.526 1.00 59.09 67 ARG A C 1
ATOM 540 O O . ARG A 1 67 ? 5.123 10.400 15.365 1.00 59.09 67 ARG A O 1
ATOM 547 N N . ARG A 1 68 ? 6.004 12.453 15.095 1.00 56.88 68 ARG A N 1
ATOM 548 C CA . ARG A 1 68 ? 7.247 12.015 14.441 1.00 56.88 68 ARG A CA 1
ATOM 549 C C . ARG A 1 68 ? 8.014 10.985 15.282 1.00 56.88 68 ARG A C 1
ATOM 551 O O . ARG A 1 68 ? 8.549 10.027 14.733 1.00 56.88 68 ARG A O 1
ATOM 558 N N . ASP A 1 69 ? 7.990 11.137 16.604 1.00 59.22 69 ASP A N 1
ATOM 559 C CA . ASP A 1 69 ? 8.761 10.312 17.543 1.00 59.22 69 ASP A CA 1
ATOM 560 C C . ASP A 1 69 ? 8.169 8.901 17.720 1.00 59.22 69 ASP A C 1
ATOM 562 O O . ASP A 1 69 ? 8.893 7.910 17.768 1.00 59.22 69 ASP A O 1
ATOM 566 N N . LEU A 1 70 ? 6.836 8.782 17.733 1.00 57.69 70 LEU A N 1
ATOM 567 C CA . LEU A 1 70 ? 6.149 7.484 17.787 1.00 57.69 70 LEU A CA 1
ATOM 568 C C . LEU A 1 70 ? 6.372 6.683 16.503 1.00 57.69 70 LEU A C 1
ATOM 570 O O . LEU A 1 70 ? 6.619 5.481 16.554 1.00 57.69 70 LEU A O 1
ATOM 574 N N . LEU A 1 71 ? 6.322 7.352 15.352 1.00 58.38 71 LEU A N 1
ATOM 575 C CA . LEU A 1 71 ? 6.387 6.682 14.056 1.00 58.38 71 LEU A CA 1
ATOM 576 C C . LEU A 1 71 ? 7.814 6.401 13.584 1.00 58.38 71 LEU A C 1
ATOM 578 O O . LEU A 1 71 ? 8.028 5.452 12.839 1.00 58.38 71 LEU A O 1
ATOM 582 N N . SER A 1 72 ? 8.804 7.159 14.051 1.00 58.69 72 SER A N 1
ATOM 583 C CA . SER A 1 72 ? 10.222 6.844 13.822 1.00 58.69 72 SER A CA 1
ATOM 584 C C . SER A 1 72 ? 10.651 5.552 14.527 1.00 58.69 72 SER A C 1
ATOM 586 O O . SER A 1 72 ? 11.510 4.836 14.012 1.00 58.69 72 SER A O 1
ATOM 588 N N . SER A 1 73 ? 9.990 5.183 15.632 1.00 58.94 73 SER A N 1
ATOM 589 C CA . SER A 1 73 ? 10.207 3.892 16.300 1.00 58.94 73 SER A CA 1
ATOM 590 C C . SER A 1 73 ? 9.681 2.684 15.501 1.00 58.94 73 SER A C 1
ATOM 592 O O . SER A 1 73 ? 10.275 1.610 15.568 1.00 58.94 73 SER A O 1
ATOM 594 N N . CYS A 1 74 ? 8.650 2.859 14.656 1.00 59.78 74 CYS A N 1
ATOM 595 C CA . CYS A 1 74 ? 8.113 1.805 13.776 1.00 59.78 74 CYS A CA 1
ATOM 596 C C . CYS A 1 74 ? 9.134 1.268 12.772 1.00 59.78 74 CYS A C 1
ATOM 598 O O . CYS A 1 74 ? 8.934 0.215 12.174 1.00 59.78 74 CYS A O 1
ATOM 600 N N . TRP A 1 75 ? 10.183 2.028 12.475 1.00 63.69 75 TRP A N 1
ATOM 601 C CA . TRP A 1 75 ? 11.057 1.723 11.346 1.00 63.69 75 TRP A CA 1
ATOM 602 C C . TRP A 1 75 ? 12.506 1.494 11.769 1.00 63.69 75 TRP A C 1
ATOM 604 O O . TRP A 1 75 ? 13.408 1.520 10.932 1.00 63.69 75 TRP A O 1
ATOM 614 N N . LEU A 1 76 ? 12.726 1.237 13.062 1.00 60.19 76 LEU A N 1
ATOM 615 C CA . LEU A 1 76 ? 14.015 0.827 13.609 1.00 60.19 76 LEU A CA 1
ATOM 616 C C . LEU A 1 76 ? 14.542 -0.399 12.845 1.00 60.19 76 LEU A C 1
ATOM 618 O O . LEU A 1 76 ? 13.954 -1.475 12.886 1.00 60.19 76 LEU A O 1
ATOM 622 N N . GLY A 1 77 ? 15.650 -0.210 12.122 1.00 62.09 77 GLY A N 1
ATOM 623 C CA . GLY A 1 77 ? 16.280 -1.239 11.285 1.00 62.09 77 GLY A CA 1
ATOM 624 C C . GLY A 1 77 ? 16.010 -1.125 9.778 1.00 62.09 77 GLY A C 1
ATOM 625 O O . GLY A 1 77 ? 16.626 -1.860 9.007 1.00 62.09 77 GLY A O 1
ATOM 626 N N . PHE A 1 78 ? 15.163 -0.190 9.331 1.00 69.06 78 PHE A N 1
ATOM 627 C CA . PHE A 1 78 ? 14.897 0.058 7.909 1.00 69.06 78 PHE A CA 1
ATOM 628 C C . PHE A 1 78 ? 15.584 1.317 7.389 1.00 69.06 78 PHE A C 1
ATOM 630 O O . PHE A 1 78 ? 15.802 2.286 8.114 1.00 69.06 78 PHE A O 1
ATOM 637 N N . THR A 1 79 ? 15.867 1.338 6.083 1.00 73.00 79 THR A N 1
ATOM 638 C CA . THR A 1 79 ? 16.261 2.581 5.410 1.00 73.00 79 THR A CA 1
ATOM 639 C C . THR A 1 79 ? 15.005 3.402 5.140 1.00 73.00 79 THR A C 1
ATOM 641 O O . THR A 1 79 ? 14.244 3.099 4.216 1.00 73.00 79 THR A O 1
ATOM 644 N N . THR A 1 8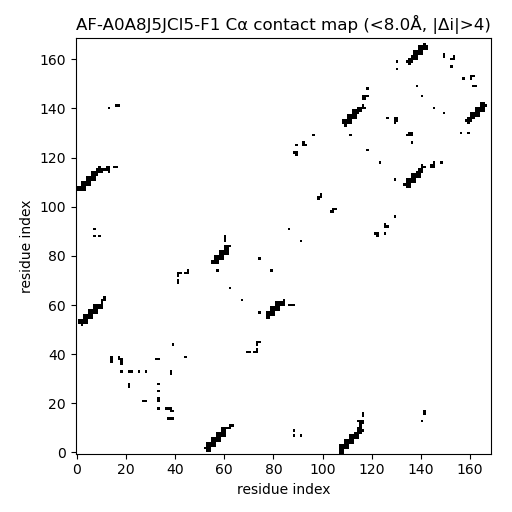0 ? 14.773 4.429 5.954 1.00 70.19 80 THR A N 1
ATOM 645 C CA . THR A 1 80 ? 13.622 5.325 5.823 1.00 70.19 80 THR A CA 1
ATOM 646 C C . THR A 1 80 ? 13.969 6.588 5.054 1.00 70.19 80 THR A C 1
ATOM 648 O O . THR A 1 80 ? 14.999 7.219 5.294 1.00 70.19 80 THR A O 1
ATOM 651 N N . LYS A 1 81 ? 13.057 7.016 4.186 1.00 75.75 81 LYS A N 1
ATOM 652 C CA . LYS A 1 81 ? 13.087 8.322 3.541 1.00 75.75 81 LYS A CA 1
ATOM 653 C C . LYS A 1 81 ? 11.757 9.025 3.778 1.00 75.75 81 LYS A C 1
ATOM 655 O O . LYS A 1 81 ? 10.721 8.609 3.262 1.00 75.75 81 LYS A O 1
ATOM 660 N N . GLU A 1 82 ? 11.795 10.085 4.576 1.00 72.19 82 GLU A N 1
ATOM 661 C CA . GLU A 1 82 ? 10.629 10.930 4.829 1.00 72.19 82 GLU A CA 1
ATOM 662 C C . GLU A 1 82 ? 10.434 11.934 3.695 1.00 72.19 82 GLU A C 1
ATOM 664 O O . GLU A 1 82 ? 11.399 12.533 3.209 1.00 72.19 82 GLU A O 1
ATOM 669 N N . TYR A 1 83 ? 9.179 12.150 3.303 1.00 72.44 83 TYR A N 1
ATOM 670 C CA . TYR A 1 83 ? 8.817 13.160 2.315 1.00 72.44 83 TYR A CA 1
ATOM 671 C C . TYR A 1 83 ? 7.911 14.232 2.928 1.00 72.44 83 TYR A C 1
ATOM 673 O O . TYR A 1 83 ? 7.036 13.902 3.733 1.00 72.44 83 TYR A O 1
ATOM 681 N N . PRO A 1 84 ? 8.093 15.514 2.545 1.00 69.62 84 PRO A N 1
ATOM 682 C CA . PRO A 1 84 ? 7.229 16.595 3.006 1.00 69.62 84 PRO A CA 1
ATOM 683 C C . PRO A 1 84 ? 5.767 16.333 2.646 1.00 69.62 84 PRO A C 1
ATOM 685 O O . PRO A 1 84 ? 5.486 15.759 1.596 1.00 69.62 84 PRO A O 1
ATOM 688 N N . ARG A 1 85 ? 4.833 16.865 3.438 1.00 65.25 85 ARG A N 1
ATOM 689 C CA . ARG A 1 85 ? 3.383 16.733 3.185 1.00 65.25 85 ARG A CA 1
ATOM 690 C C . ARG A 1 85 ? 2.909 17.253 1.827 1.00 65.25 85 ARG A C 1
ATOM 692 O O . ARG A 1 85 ? 1.851 16.868 1.353 1.00 65.25 85 ARG A O 1
ATOM 699 N N . THR A 1 86 ? 3.670 18.150 1.205 1.00 68.94 86 THR A N 1
ATOM 700 C CA . THR A 1 86 ? 3.367 18.656 -0.140 1.00 68.94 86 THR A CA 1
ATOM 701 C C . THR A 1 86 ? 3.536 17.588 -1.224 1.00 68.94 86 THR A C 1
ATOM 703 O O . THR A 1 86 ? 3.074 17.776 -2.349 1.00 68.94 86 THR A O 1
ATOM 706 N N . TYR A 1 87 ? 4.180 16.460 -0.911 1.00 72.31 87 TYR A N 1
ATOM 707 C CA . TYR A 1 87 ? 4.210 15.294 -1.780 1.00 72.31 87 TYR A CA 1
ATOM 708 C C . TYR A 1 87 ? 2.949 14.457 -1.587 1.00 72.31 87 TYR A C 1
ATOM 710 O O . TYR A 1 87 ? 2.650 14.003 -0.490 1.00 72.31 87 TYR A O 1
ATOM 718 N N . SER A 1 88 ? 2.248 14.196 -2.686 1.00 81.50 88 SER A N 1
ATOM 719 C CA . SER A 1 88 ? 1.220 13.162 -2.734 1.00 81.50 88 SER A CA 1
ATOM 720 C C . SER A 1 88 ? 1.851 11.778 -2.903 1.00 81.50 88 SER A C 1
ATOM 722 O O . SER A 1 88 ? 2.942 11.648 -3.474 1.00 81.50 88 SER A O 1
ATOM 724 N N . LEU A 1 89 ? 1.129 10.728 -2.495 1.00 84.69 89 LEU A N 1
ATOM 725 C CA . LEU A 1 89 ? 1.489 9.341 -2.811 1.00 84.69 89 LEU A CA 1
ATOM 726 C C . LEU A 1 89 ? 1.735 9.160 -4.318 1.00 84.69 89 LEU A C 1
ATOM 728 O O . LEU A 1 89 ? 2.707 8.529 -4.724 1.00 84.69 89 LEU A O 1
ATOM 732 N N . GLU A 1 90 ? 0.910 9.794 -5.156 1.00 87.69 90 GLU A N 1
ATOM 733 C CA . GLU A 1 90 ? 1.071 9.774 -6.611 1.00 87.69 90 GLU A CA 1
ATOM 734 C C . GLU A 1 90 ? 2.444 10.304 -7.058 1.00 87.69 90 GLU A C 1
ATOM 736 O O . GLU A 1 90 ? 3.111 9.677 -7.887 1.00 87.69 90 GLU A O 1
ATOM 741 N N . ASN A 1 91 ? 2.891 11.432 -6.498 1.00 87.12 91 ASN A N 1
ATOM 742 C CA . ASN A 1 91 ? 4.186 12.025 -6.832 1.00 87.12 91 ASN A CA 1
ATOM 743 C C . ASN A 1 91 ? 5.348 11.112 -6.426 1.00 87.12 91 ASN A C 1
ATOM 745 O O . ASN A 1 91 ? 6.340 11.020 -7.154 1.00 87.12 91 ASN A O 1
ATOM 749 N N . LEU A 1 92 ? 5.219 10.406 -5.300 1.00 87.75 92 LEU A N 1
ATOM 750 C CA . LEU A 1 92 ? 6.218 9.438 -4.850 1.00 87.75 92 LEU A CA 1
ATOM 751 C C . LEU A 1 92 ? 6.300 8.225 -5.776 1.00 87.75 92 LEU A C 1
ATOM 753 O O . LEU A 1 92 ? 7.396 7.860 -6.202 1.00 87.75 92 LEU A O 1
ATOM 757 N N . LEU A 1 93 ? 5.154 7.654 -6.152 1.00 90.75 93 LEU A N 1
ATOM 758 C CA . LEU A 1 93 ? 5.088 6.530 -7.087 1.00 90.75 93 LEU A CA 1
ATOM 759 C C . LEU A 1 93 ? 5.671 6.905 -8.454 1.00 90.75 93 LEU A C 1
ATOM 761 O O . LEU A 1 93 ? 6.492 6.180 -9.017 1.00 90.75 93 LEU A O 1
ATOM 765 N N . LYS A 1 94 ? 5.308 8.085 -8.969 1.00 91.06 94 LYS A N 1
ATOM 766 C CA . LYS A 1 94 ? 5.845 8.609 -10.229 1.00 91.06 94 LYS A CA 1
ATOM 767 C C . LYS A 1 94 ? 7.363 8.764 -10.170 1.00 91.06 94 LYS A C 1
ATOM 769 O O . LYS A 1 94 ? 8.056 8.374 -11.108 1.00 91.06 94 LYS A O 1
ATOM 774 N N . ARG A 1 95 ? 7.884 9.322 -9.075 1.00 89.12 95 ARG A N 1
ATOM 775 C CA . ARG A 1 95 ? 9.325 9.494 -8.877 1.00 89.12 95 ARG A CA 1
ATOM 776 C C . ARG A 1 95 ? 10.051 8.151 -8.822 1.00 89.12 95 ARG A C 1
ATOM 778 O O . ARG A 1 95 ? 11.072 8.003 -9.480 1.00 89.12 95 ARG A O 1
ATOM 785 N N . ASN A 1 96 ? 9.524 7.183 -8.080 1.00 90.00 96 ASN A N 1
ATOM 786 C CA . ASN A 1 96 ? 10.145 5.869 -7.942 1.00 90.00 96 ASN A CA 1
ATOM 787 C C . ASN A 1 96 ? 10.199 5.108 -9.276 1.00 90.00 96 ASN A C 1
ATOM 789 O O . ASN A 1 96 ? 11.227 4.524 -9.598 1.00 90.00 96 ASN A O 1
ATOM 793 N N . LEU A 1 97 ? 9.137 5.159 -10.088 1.00 89.38 97 LEU A N 1
ATOM 794 C CA . LEU A 1 97 ? 9.168 4.598 -11.446 1.00 89.38 97 LEU A CA 1
ATOM 795 C C . LEU A 1 97 ? 10.202 5.288 -12.343 1.00 89.38 97 LEU A C 1
ATOM 797 O O . LEU A 1 97 ? 10.874 4.622 -13.124 1.00 89.38 97 LEU A O 1
ATOM 801 N N . ALA A 1 98 ? 10.352 6.610 -12.231 1.00 90.25 98 ALA A N 1
ATOM 802 C CA . ALA A 1 98 ? 11.378 7.334 -12.978 1.00 90.25 98 ALA A CA 1
ATOM 803 C C . ALA A 1 98 ? 12.797 6.937 -12.531 1.00 90.25 98 ALA A C 1
ATOM 805 O O . ALA A 1 98 ? 13.680 6.765 -13.367 1.00 90.25 98 ALA A O 1
ATOM 806 N N . GLU A 1 99 ? 13.023 6.758 -11.227 1.00 88.62 99 GLU A N 1
ATOM 807 C CA . GLU A 1 99 ? 14.294 6.257 -10.688 1.00 88.62 99 GLU A CA 1
ATOM 808 C C . GLU A 1 99 ? 14.584 4.823 -11.178 1.00 88.62 99 GLU A C 1
ATOM 810 O O . GLU A 1 99 ? 15.721 4.527 -11.550 1.00 88.62 99 GLU A O 1
ATOM 815 N N . ASP A 1 100 ? 13.570 3.956 -11.274 1.00 88.62 100 ASP A N 1
ATOM 816 C CA . ASP A 1 100 ? 13.708 2.608 -11.845 1.00 88.62 100 ASP A CA 1
ATOM 817 C C . ASP A 1 100 ? 14.096 2.634 -13.327 1.00 88.62 100 ASP A C 1
ATOM 819 O O . ASP A 1 100 ? 15.064 1.989 -13.727 1.00 88.62 100 ASP A O 1
ATOM 823 N N . ALA A 1 101 ? 13.385 3.430 -14.132 1.00 88.00 101 ALA A N 1
ATOM 824 C CA . ALA A 1 101 ? 13.631 3.562 -15.567 1.00 88.00 101 ALA A CA 1
ATOM 825 C C . ALA A 1 101 ? 15.038 4.100 -15.879 1.00 88.00 101 ALA A C 1
ATOM 827 O O . ALA A 1 101 ? 15.636 3.730 -16.886 1.00 88.00 101 ALA A O 1
ATOM 828 N N . ASN A 1 102 ? 15.586 4.929 -14.988 1.00 88.62 102 ASN A N 1
ATOM 829 C CA . ASN A 1 102 ? 16.946 5.460 -15.084 1.00 88.62 102 ASN A CA 1
ATOM 830 C C . ASN A 1 102 ? 18.018 4.507 -14.516 1.00 88.62 102 ASN A C 1
ATOM 832 O O . ASN A 1 102 ? 19.184 4.885 -14.424 1.00 88.62 102 ASN A O 1
ATOM 836 N N . GLY A 1 103 ? 17.646 3.295 -14.089 1.00 84.06 103 GLY A N 1
ATOM 837 C CA . GLY A 1 103 ? 18.567 2.293 -13.544 1.00 84.06 103 GLY A CA 1
ATOM 838 C C . GLY A 1 103 ? 19.059 2.573 -12.120 1.00 84.06 103 GLY A C 1
ATOM 839 O O . GLY A 1 103 ? 19.885 1.821 -11.606 1.00 84.06 103 GLY A O 1
ATOM 840 N N . VAL A 1 104 ? 18.539 3.609 -11.450 1.00 84.38 104 VAL A N 1
ATOM 841 C CA . VAL A 1 104 ? 18.960 4.019 -10.095 1.00 84.38 104 VAL A CA 1
ATOM 842 C C . VAL A 1 104 ? 18.630 2.941 -9.063 1.00 84.38 104 VAL A C 1
AT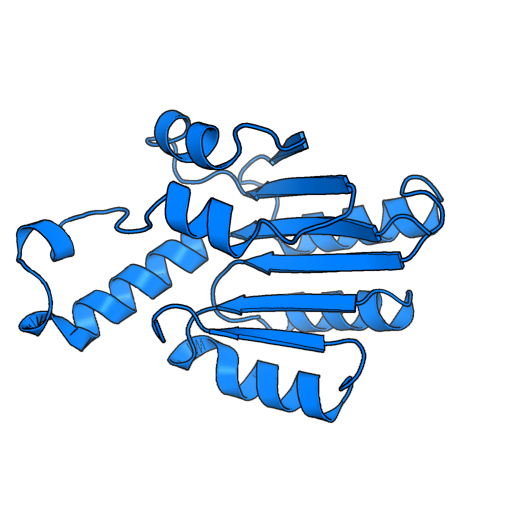OM 844 O O . VAL A 1 104 ? 19.378 2.730 -8.112 1.00 84.38 104 VAL A O 1
ATOM 847 N N . LEU A 1 105 ? 17.517 2.230 -9.258 1.00 82.25 105 LEU A N 1
ATOM 848 C CA . LEU A 1 105 ? 17.036 1.199 -8.335 1.00 82.25 105 LEU A CA 1
ATOM 849 C C . LEU A 1 105 ? 17.703 -0.173 -8.534 1.00 82.25 105 LEU A C 1
ATOM 851 O O . LEU A 1 105 ? 17.343 -1.132 -7.847 1.00 82.25 105 LEU A O 1
ATOM 855 N N . GLY A 1 106 ? 18.666 -0.269 -9.457 1.00 80.44 106 GLY A N 1
ATOM 856 C CA . GLY A 1 106 ? 19.405 -1.491 -9.762 1.00 80.44 106 GLY A CA 1
ATOM 857 C C . GLY A 1 106 ? 18.573 -2.568 -10.468 1.00 80.44 106 GLY A C 1
ATOM 858 O O . GLY A 1 106 ? 17.384 -2.408 -10.749 1.00 80.44 106 GLY A O 1
ATOM 859 N N . ALA A 1 107 ? 19.210 -3.697 -10.774 1.00 78.56 107 ALA A N 1
ATOM 860 C CA . ALA A 1 107 ? 18.547 -4.868 -11.346 1.00 78.56 107 ALA A CA 1
ATOM 861 C C . ALA A 1 107 ? 18.083 -5.832 -10.242 1.00 78.56 107 ALA A C 1
ATOM 863 O O . ALA A 1 107 ? 18.742 -5.975 -9.215 1.00 78.56 107 ALA A O 1
ATOM 864 N N . GLY A 1 108 ? 16.971 -6.534 -10.461 1.00 83.12 108 GLY A N 1
ATOM 865 C CA . GLY A 1 108 ? 16.459 -7.525 -9.512 1.00 83.12 108 GLY A CA 1
ATOM 866 C C . GLY A 1 108 ? 14.938 -7.571 -9.459 1.00 83.12 108 GLY A C 1
ATOM 867 O O . GLY A 1 108 ? 14.255 -6.812 -10.146 1.00 83.12 108 GLY A O 1
ATOM 868 N N . LYS A 1 109 ? 14.410 -8.479 -8.631 1.00 84.50 109 LYS A N 1
ATOM 869 C CA . LYS A 1 109 ? 12.969 -8.549 -8.368 1.00 84.50 109 LYS A CA 1
ATOM 870 C C . LYS A 1 109 ? 12.595 -7.419 -7.419 1.00 84.50 109 LYS A C 1
ATOM 872 O O . LYS A 1 109 ? 13.191 -7.297 -6.349 1.00 84.50 109 LYS A O 1
ATOM 877 N N . LYS A 1 110 ? 11.603 -6.624 -7.807 1.00 90.88 110 LYS A N 1
ATOM 878 C CA . LYS A 1 110 ? 11.154 -5.467 -7.038 1.00 90.88 110 LYS A CA 1
ATOM 879 C C . LYS A 1 110 ? 9.687 -5.614 -6.674 1.00 90.88 110 LYS A C 1
ATOM 881 O O . LYS A 1 110 ? 8.874 -6.028 -7.502 1.00 90.88 110 LYS A O 1
ATOM 886 N N . THR A 1 111 ? 9.372 -5.263 -5.436 1.00 90.31 111 THR A N 1
ATOM 887 C CA . THR A 1 111 ? 8.007 -5.265 -4.921 1.00 90.31 111 THR A CA 1
ATOM 888 C C . THR A 1 111 ? 7.653 -3.869 -4.441 1.00 90.31 111 THR A C 1
ATOM 890 O O . THR A 1 111 ? 8.314 -3.329 -3.553 1.00 90.31 111 THR A O 1
ATOM 893 N N . LEU A 1 112 ? 6.600 -3.297 -5.017 1.00 91.44 112 LEU A N 1
ATOM 894 C CA . LEU A 1 112 ? 5.917 -2.132 -4.477 1.00 91.44 112 LEU A CA 1
ATOM 895 C C . LEU A 1 112 ? 5.026 -2.599 -3.325 1.00 91.44 112 LEU A C 1
ATOM 897 O O . LEU A 1 112 ? 4.200 -3.485 -3.516 1.00 91.44 112 LEU A O 1
ATOM 901 N N . VAL A 1 113 ? 5.170 -2.007 -2.147 1.00 89.19 113 VAL A N 1
ATOM 902 C CA . VAL A 1 113 ? 4.289 -2.260 -1.005 1.00 89.19 113 VAL A CA 1
ATOM 903 C C . VAL A 1 113 ? 3.526 -0.976 -0.721 1.00 89.19 113 VAL A C 1
ATOM 905 O O . VAL A 1 113 ? 4.130 0.036 -0.384 1.00 89.19 113 VAL A O 1
ATOM 908 N N . LEU A 1 114 ? 2.211 -1.008 -0.887 1.00 90.25 114 LEU A N 1
ATOM 909 C CA . LEU A 1 114 ? 1.318 0.089 -0.544 1.00 90.25 114 LEU A CA 1
ATOM 910 C C . LEU A 1 114 ? 0.667 -0.202 0.799 1.00 90.25 114 LEU A C 1
ATOM 912 O O . LEU A 1 114 ? 0.109 -1.281 0.996 1.00 90.25 114 LEU A O 1
ATOM 916 N N . VAL A 1 115 ? 0.732 0.770 1.699 1.00 85.38 115 VAL A N 1
ATOM 917 C CA . VAL A 1 115 ? 0.107 0.706 3.017 1.00 85.38 115 VAL A CA 1
ATOM 918 C C . VAL A 1 115 ? -0.751 1.950 3.168 1.00 85.38 115 VAL A C 1
ATOM 920 O O . VAL A 1 115 ? -0.226 3.061 3.117 1.00 85.38 115 VAL A O 1
ATOM 923 N N . GLY A 1 116 ? -2.060 1.787 3.308 1.00 82.69 116 GLY A N 1
ATOM 924 C CA . GLY A 1 116 ? -2.961 2.933 3.343 1.00 82.69 116 GLY A CA 1
ATOM 925 C C . GLY A 1 116 ? -4.424 2.547 3.213 1.00 82.69 116 GLY A C 1
ATOM 926 O O . GLY A 1 116 ? -4.785 1.372 3.316 1.00 82.69 116 GLY A O 1
ATOM 927 N N . GLY A 1 117 ? -5.240 3.570 2.973 1.00 76.56 117 GLY A N 1
ATOM 928 C CA . GLY A 1 117 ? -6.659 3.405 2.692 1.00 76.56 117 GLY A CA 1
ATOM 929 C C . GLY A 1 117 ? -6.969 3.099 1.231 1.00 76.56 117 GLY A C 1
ATOM 930 O O . GLY A 1 117 ? -6.127 2.591 0.488 1.00 76.56 117 GLY A O 1
ATOM 931 N N . GLU A 1 118 ? -8.202 3.385 0.819 1.00 81.81 118 GLU A N 1
ATOM 932 C CA . GLU A 1 118 ? -8.713 3.087 -0.523 1.00 81.81 118 GLU A CA 1
ATOM 933 C C . GLU A 1 118 ? -7.818 3.640 -1.652 1.00 81.81 118 GLU A C 1
ATOM 935 O O . GLU A 1 118 ? -7.382 4.795 -1.641 1.00 81.81 118 GLU A O 1
ATOM 940 N N . LEU A 1 119 ? -7.559 2.811 -2.670 1.00 84.50 119 LEU A N 1
ATOM 941 C CA . LEU A 1 119 ? -6.795 3.230 -3.845 1.00 84.50 119 LEU A CA 1
ATOM 942 C C . LEU A 1 119 ? -7.688 4.034 -4.787 1.00 84.50 119 LEU A C 1
ATOM 944 O O . LEU A 1 119 ? -8.499 3.473 -5.525 1.00 84.50 119 LEU A O 1
ATOM 948 N N . THR A 1 120 ? -7.477 5.346 -4.826 1.00 85.75 120 THR A N 1
ATOM 949 C CA . THR A 1 120 ? -8.129 6.212 -5.813 1.00 85.75 120 THR A CA 1
ATOM 950 C C . THR A 1 120 ? -7.747 5.815 -7.244 1.00 85.75 120 THR A C 1
ATOM 952 O O . THR A 1 120 ? -6.693 5.219 -7.493 1.00 85.75 120 THR A O 1
ATOM 955 N N . SER A 1 121 ? -8.570 6.203 -8.223 1.00 87.06 121 SER A N 1
ATOM 956 C CA . SER A 1 121 ? -8.314 5.922 -9.643 1.00 87.06 121 SER A CA 1
ATOM 957 C C . SER A 1 121 ? -6.934 6.395 -10.114 1.00 87.06 121 SER A C 1
ATOM 959 O O . SER A 1 121 ? -6.273 5.679 -10.865 1.00 87.06 121 SER A O 1
ATOM 961 N N . SER A 1 122 ? -6.460 7.556 -9.641 1.00 88.31 122 SER A N 1
ATOM 962 C CA . SER A 1 122 ? -5.141 8.079 -10.020 1.00 88.31 122 SER A CA 1
ATOM 963 C C . SER A 1 122 ? -4.002 7.216 -9.477 1.00 88.31 122 SER A C 1
ATOM 965 O O . SER A 1 122 ? -3.072 6.890 -10.218 1.00 88.31 122 SER A O 1
ATOM 967 N N . ILE A 1 123 ? -4.085 6.776 -8.217 1.00 89.62 123 ILE A N 1
ATOM 968 C CA . ILE A 1 123 ? -3.104 5.858 -7.626 1.00 89.62 123 ILE A CA 1
ATOM 969 C C . ILE A 1 123 ? -3.149 4.506 -8.336 1.00 89.62 123 ILE A C 1
ATOM 971 O O . ILE A 1 123 ? -2.100 3.967 -8.690 1.00 89.62 123 ILE A O 1
ATOM 975 N N . LEU A 1 124 ? -4.342 3.986 -8.621 1.00 90.50 124 LEU A N 1
ATOM 976 C CA . LEU A 1 124 ? -4.516 2.724 -9.333 1.00 90.50 124 LEU A CA 1
ATOM 977 C C . LEU A 1 124 ? -3.883 2.758 -10.732 1.00 90.50 124 LEU A C 1
ATOM 979 O O . LEU A 1 124 ? -3.237 1.793 -11.145 1.00 90.50 124 LEU A O 1
ATOM 983 N N . ASP A 1 125 ? -4.021 3.864 -11.462 1.00 90.69 125 ASP A N 1
ATOM 984 C CA . ASP A 1 125 ? -3.377 4.030 -12.766 1.00 90.69 125 ASP A CA 1
ATOM 985 C C . ASP A 1 125 ? -1.851 4.061 -12.660 1.00 90.69 125 ASP A C 1
ATOM 987 O O . ASP A 1 125 ? -1.170 3.483 -13.510 1.00 90.69 125 ASP A O 1
ATOM 991 N N . ARG A 1 126 ? -1.292 4.626 -11.582 1.00 91.44 126 ARG A N 1
ATOM 992 C CA . ARG A 1 126 ? 0.148 4.508 -11.301 1.00 91.44 126 ARG A CA 1
ATOM 993 C C . ARG A 1 126 ? 0.550 3.077 -10.976 1.00 91.44 126 ARG A C 1
ATOM 995 O O . ARG A 1 126 ? 1.539 2.606 -11.527 1.00 91.44 126 ARG A O 1
ATOM 1002 N N . VAL A 1 127 ? -0.211 2.365 -10.148 1.00 91.75 127 VAL A N 1
ATOM 1003 C CA . VAL A 1 127 ? 0.055 0.959 -9.793 1.00 91.75 127 VAL A CA 1
ATOM 1004 C C . VAL A 1 127 ? 0.098 0.070 -11.035 1.00 91.75 127 VAL A C 1
ATOM 1006 O O . VAL A 1 127 ? 0.974 -0.783 -11.154 1.00 91.75 127 VAL A O 1
ATOM 1009 N N . LYS A 1 128 ? -0.775 0.310 -12.020 1.00 92.62 128 LYS A N 1
ATOM 1010 C CA . LYS A 1 128 ? -0.741 -0.427 -13.293 1.00 92.62 128 LYS A CA 1
ATOM 1011 C C . LYS A 1 128 ? 0.601 -0.300 -14.021 1.00 92.62 128 LYS A C 1
ATOM 1013 O O . LYS A 1 128 ? 1.038 -1.270 -14.635 1.00 92.62 128 LYS A O 1
ATOM 1018 N N . LEU A 1 129 ? 1.273 0.851 -13.928 1.00 93.44 129 LEU A N 1
ATOM 1019 C CA . LEU A 1 129 ? 2.587 1.062 -14.547 1.00 93.44 129 LEU A CA 1
ATOM 1020 C C . LEU A 1 129 ? 3.688 0.219 -13.889 1.00 93.44 129 LEU A C 1
ATOM 1022 O O . LEU A 1 129 ? 4.610 -0.203 -14.580 1.00 93.44 129 LEU A O 1
ATOM 1026 N N . TYR A 1 130 ? 3.573 -0.085 -12.593 1.00 93.62 130 TYR A N 1
ATOM 1027 C CA . TYR A 1 130 ? 4.505 -0.983 -11.906 1.00 93.62 130 TYR A CA 1
ATOM 1028 C C . TYR A 1 130 ? 4.419 -2.410 -12.446 1.00 93.62 130 TYR A C 1
ATOM 1030 O O . TYR A 1 130 ? 5.452 -3.026 -12.702 1.00 93.62 130 TYR A O 1
ATOM 1038 N N . PHE A 1 131 ? 3.208 -2.917 -12.704 1.00 92.62 131 PHE A N 1
ATOM 1039 C CA . PHE A 1 131 ? 3.053 -4.224 -13.350 1.00 92.62 131 PHE A CA 1
ATOM 1040 C C . PHE A 1 131 ? 3.685 -4.239 -14.746 1.00 92.62 131 PHE A C 1
ATOM 1042 O O . PHE A 1 131 ? 4.373 -5.197 -15.091 1.00 92.62 131 PHE A O 1
ATOM 1049 N N . THR A 1 132 ? 3.516 -3.168 -15.530 1.00 91.38 132 THR A N 1
ATOM 1050 C CA . THR A 1 132 ? 4.162 -3.028 -16.849 1.00 91.38 132 THR A CA 1
ATOM 1051 C C . THR A 1 132 ? 5.689 -2.987 -16.746 1.00 91.38 132 THR A C 1
ATOM 1053 O O . THR A 1 132 ? 6.372 -3.532 -17.607 1.00 91.38 132 THR A O 1
ATOM 1056 N N . ALA A 1 133 ? 6.232 -2.400 -15.677 1.00 89.44 133 ALA A N 1
ATOM 1057 C CA . ALA A 1 133 ? 7.664 -2.399 -15.376 1.00 89.44 133 ALA A CA 1
ATOM 1058 C C . ALA A 1 133 ? 8.179 -3.746 -14.818 1.00 89.44 133 ALA A C 1
ATOM 1060 O O . ALA A 1 133 ? 9.358 -3.870 -14.491 1.00 89.44 133 ALA A O 1
ATOM 1061 N N . GLY A 1 134 ? 7.319 -4.763 -14.687 1.00 89.69 134 GLY A N 1
ATOM 1062 C CA . GLY A 1 134 ? 7.686 -6.093 -14.192 1.00 89.69 134 GLY A CA 1
ATOM 1063 C C . GLY A 1 134 ? 7.788 -6.202 -12.668 1.00 89.69 134 GLY A C 1
ATOM 1064 O O . GLY A 1 134 ? 8.337 -7.183 -12.161 1.00 89.69 134 GLY A O 1
ATOM 1065 N N . TRP A 1 135 ? 7.271 -5.220 -11.929 1.00 93.69 135 TRP A N 1
ATOM 1066 C CA . TRP A 1 135 ? 7.245 -5.245 -10.470 1.00 93.69 135 TRP A CA 1
ATOM 1067 C C . TRP A 1 135 ? 6.084 -6.097 -9.952 1.00 93.69 135 TRP A C 1
ATOM 1069 O O . TRP A 1 135 ? 5.021 -6.189 -10.572 1.00 93.69 135 TRP A O 1
ATOM 1079 N N . SER A 1 136 ? 6.270 -6.673 -8.766 1.00 91.94 136 SER A N 1
ATOM 1080 C CA . SER A 1 136 ? 5.159 -7.171 -7.954 1.00 91.94 136 SER A CA 1
ATOM 1081 C C . SER A 1 136 ? 4.588 -6.042 -7.095 1.00 91.94 136 SER A C 1
ATOM 1083 O O . SER A 1 136 ? 5.292 -5.093 -6.753 1.00 91.94 136 SER A O 1
ATOM 1085 N N . VAL A 1 137 ? 3.319 -6.143 -6.717 1.00 91.88 137 VAL A N 1
ATOM 1086 C CA . VAL A 1 137 ? 2.615 -5.168 -5.884 1.00 91.88 137 VAL A CA 1
ATOM 1087 C C . VAL A 1 137 ? 1.948 -5.896 -4.723 1.00 91.88 137 VAL A C 1
ATOM 1089 O O . VAL A 1 137 ? 1.222 -6.869 -4.920 1.00 91.88 137 VAL A O 1
ATOM 1092 N N . GLN A 1 138 ? 2.185 -5.406 -3.513 1.00 90.81 138 GLN A N 1
ATOM 1093 C CA . GLN A 1 138 ? 1.484 -5.810 -2.304 1.00 90.81 138 GLN A CA 1
ATOM 1094 C C . GLN A 1 138 ? 0.685 -4.632 -1.765 1.00 90.81 138 GLN A C 1
ATOM 1096 O O . GLN A 1 138 ? 1.212 -3.524 -1.684 1.00 90.81 138 GLN A O 1
ATOM 1101 N N . PHE A 1 139 ? -0.568 -4.866 -1.393 1.00 90.12 139 PHE A N 1
ATOM 1102 C CA . PHE A 1 139 ? -1.444 -3.830 -0.860 1.00 90.12 139 PHE A CA 1
ATOM 1103 C C . PHE A 1 139 ? -1.997 -4.227 0.508 1.00 90.12 139 PHE A C 1
ATOM 1105 O O . PHE A 1 139 ? -2.673 -5.245 0.639 1.00 90.12 139 PHE A O 1
ATOM 1112 N N . TYR A 1 140 ? -1.693 -3.416 1.517 1.00 87.12 140 TYR A N 1
ATOM 1113 C CA . TYR A 1 140 ? -2.124 -3.583 2.899 1.00 87.12 140 TYR A CA 1
ATOM 1114 C C . TYR A 1 140 ? -3.197 -2.538 3.213 1.00 87.12 140 TYR A C 1
ATOM 1116 O O . TYR A 1 140 ? -2.904 -1.341 3.211 1.00 87.12 140 TYR A O 1
ATOM 1124 N N . CYS A 1 141 ? -4.428 -2.989 3.455 1.00 84.88 141 CYS A N 1
ATOM 1125 C CA . CYS A 1 141 ? -5.592 -2.121 3.669 1.00 84.88 141 CYS A CA 1
ATOM 1126 C C . CYS A 1 141 ? -6.684 -2.818 4.489 1.00 84.88 141 CYS A C 1
ATOM 1128 O O . CYS A 1 141 ? -6.641 -4.028 4.687 1.00 84.88 141 CYS A O 1
ATOM 1130 N N . PHE A 1 142 ? -7.706 -2.089 4.936 1.00 80.50 142 PHE A N 1
ATOM 1131 C CA . PHE A 1 142 ? -8.910 -2.715 5.491 1.00 80.50 142 PHE A CA 1
ATOM 1132 C C . PHE A 1 142 ? -9.783 -3.317 4.386 1.00 80.50 142 PHE A C 1
ATOM 1134 O O . PHE A 1 142 ? -9.982 -2.715 3.328 1.00 80.50 142 PHE A O 1
ATOM 1141 N N . ARG A 1 143 ? -10.366 -4.492 4.645 1.00 79.81 143 ARG A N 1
ATOM 1142 C CA . ARG A 1 143 ? -11.192 -5.216 3.664 1.00 79.81 143 ARG A CA 1
ATOM 1143 C C . ARG A 1 143 ? -12.383 -4.407 3.150 1.00 79.81 143 ARG A C 1
ATOM 1145 O O . ARG A 1 143 ? -12.676 -4.433 1.956 1.00 79.81 143 ARG A O 1
ATOM 1152 N N . GLU A 1 144 ? -13.024 -3.654 4.038 1.00 79.19 144 GLU A N 1
ATOM 1153 C CA . GLU A 1 144 ? -14.172 -2.785 3.738 1.00 79.19 144 GLU A CA 1
ATOM 1154 C C . GLU A 1 144 ? -13.826 -1.663 2.742 1.00 79.19 144 GLU A C 1
ATOM 1156 O O . GLU A 1 144 ? -14.709 -1.151 2.063 1.00 79.19 144 GLU A O 1
ATOM 1161 N N . ARG A 1 145 ? -12.540 -1.308 2.622 1.00 78.56 145 ARG A N 1
ATOM 1162 C CA . ARG A 1 145 ? -12.039 -0.239 1.746 1.00 78.56 145 ARG A CA 1
ATOM 1163 C C . ARG A 1 145 ? -11.381 -0.752 0.476 1.00 78.56 145 ARG A C 1
ATOM 1165 O O . ARG A 1 145 ? -11.421 -0.091 -0.553 1.00 78.56 145 ARG A O 1
ATOM 1172 N N . GLY A 1 146 ? -10.723 -1.905 0.556 1.00 78.38 146 GLY A N 1
ATOM 1173 C CA . GLY A 1 146 ? -9.841 -2.373 -0.509 1.00 78.38 146 GLY A CA 1
ATOM 1174 C C . GLY A 1 146 ? -10.318 -3.597 -1.274 1.00 78.38 146 GLY A C 1
ATOM 1175 O O . GLY A 1 146 ? -9.671 -3.936 -2.262 1.00 78.38 146 GLY A O 1
ATOM 1176 N N . SER A 1 147 ? -11.390 -4.275 -0.848 1.00 83.56 147 SER A N 1
ATOM 1177 C CA . SER A 1 147 ? -11.768 -5.583 -1.410 1.00 83.56 147 SER A CA 1
ATOM 1178 C C . SER A 1 147 ? -12.094 -5.540 -2.900 1.00 83.56 147 SER A C 1
ATOM 1180 O O . SER A 1 147 ? -11.472 -6.269 -3.663 1.00 83.56 147 SER A O 1
ATOM 1182 N N . GLU A 1 148 ? -12.963 -4.633 -3.349 1.00 86.38 148 GLU A N 1
ATOM 1183 C CA . GLU A 1 148 ? -13.344 -4.562 -4.767 1.00 86.38 148 GLU A CA 1
ATOM 1184 C C . GLU A 1 148 ? -12.131 -4.313 -5.683 1.00 86.38 148 GLU A C 1
ATOM 1186 O O . GLU A 1 148 ? -11.931 -4.996 -6.693 1.00 86.38 148 GLU A O 1
ATOM 1191 N N . VAL A 1 149 ? -11.282 -3.344 -5.325 1.00 86.38 149 VAL A N 1
ATOM 1192 C CA . VAL A 1 149 ? -10.074 -3.026 -6.098 1.00 86.38 149 VAL A CA 1
ATOM 1193 C C . VAL A 1 149 ? -9.078 -4.184 -6.046 1.00 86.38 149 VAL A C 1
ATOM 1195 O O . VAL A 1 149 ? -8.482 -4.523 -7.072 1.00 86.38 149 VAL A O 1
ATOM 1198 N N . SER A 1 150 ? -8.919 -4.815 -4.882 1.00 87.12 150 SER A N 1
ATOM 1199 C CA . SER A 1 150 ? -8.016 -5.952 -4.696 1.00 87.12 150 SER A CA 1
ATOM 1200 C C . SER A 1 150 ? -8.459 -7.162 -5.510 1.00 87.12 150 SER A C 1
ATOM 1202 O O . SER A 1 150 ? -7.632 -7.736 -6.213 1.00 87.12 150 SER A O 1
ATOM 1204 N N . ASP A 1 151 ? -9.747 -7.498 -5.517 1.00 88.81 151 ASP A N 1
ATOM 1205 C CA . ASP A 1 151 ? -10.297 -8.619 -6.286 1.00 88.81 151 ASP A CA 1
ATOM 1206 C C . ASP A 1 151 ? -10.087 -8.404 -7.790 1.00 88.81 151 ASP A C 1
ATOM 1208 O O . ASP A 1 151 ? -9.620 -9.294 -8.509 1.00 88.81 151 ASP A O 1
ATOM 1212 N N . ARG A 1 152 ? -10.332 -7.179 -8.272 1.00 89.56 152 ARG A N 1
ATOM 1213 C CA . ARG A 1 152 ? -10.083 -6.796 -9.670 1.00 89.56 152 ARG A CA 1
ATOM 1214 C C . ARG A 1 152 ? -8.604 -6.894 -10.043 1.00 89.56 152 ARG A C 1
ATOM 1216 O O . ARG A 1 152 ? -8.276 -7.362 -11.136 1.00 89.56 152 ARG A O 1
ATOM 1223 N N . LEU A 1 153 ? -7.705 -6.444 -9.167 1.00 90.19 153 LEU A N 1
ATOM 1224 C CA . LEU A 1 153 ? -6.260 -6.529 -9.390 1.00 90.19 153 LEU A CA 1
ATOM 1225 C C . LEU A 1 153 ? -5.758 -7.971 -9.329 1.00 90.19 153 LEU A C 1
ATOM 1227 O O . LEU A 1 153 ? -4.931 -8.350 -10.157 1.00 90.19 153 LEU A O 1
ATOM 1231 N N . HIS A 1 154 ? -6.284 -8.784 -8.418 1.00 89.69 154 HIS A N 1
ATOM 1232 C CA . HIS A 1 154 ? -5.930 -10.191 -8.286 1.00 89.69 154 HIS A CA 1
ATOM 1233 C C . HIS A 1 154 ? -6.368 -10.996 -9.513 1.00 89.69 154 HIS A C 1
ATOM 1235 O O . HIS A 1 154 ? -5.571 -11.750 -10.065 1.00 89.69 154 HIS A O 1
ATOM 1241 N N . ALA A 1 155 ? -7.583 -10.759 -10.019 1.00 90.12 155 ALA A N 1
ATOM 1242 C CA . ALA A 1 155 ? -8.064 -11.381 -11.251 1.00 90.12 155 ALA A CA 1
ATOM 1243 C C . ALA A 1 155 ? -7.199 -11.013 -12.470 1.00 90.12 155 ALA A C 1
ATOM 1245 O O . ALA A 1 155 ? -6.939 -11.852 -13.332 1.00 90.12 155 ALA A O 1
ATOM 1246 N N . LYS A 1 156 ? -6.727 -9.761 -12.545 1.00 92.25 156 LYS A N 1
ATOM 1247 C CA . LYS A 1 156 ? -5.938 -9.269 -13.682 1.00 92.25 156 LYS A CA 1
ATOM 1248 C C . LYS A 1 156 ? -4.446 -9.616 -13.594 1.00 92.25 156 LYS A C 1
ATOM 1250 O O . LYS A 1 156 ? -3.811 -9.817 -14.627 1.00 92.25 156 LYS A O 1
ATOM 1255 N N . TYR A 1 157 ? -3.884 -9.682 -12.389 1.00 90.25 157 TYR A N 1
ATOM 1256 C CA . TYR A 1 157 ? -2.449 -9.861 -12.139 1.00 90.25 157 TYR A CA 1
ATOM 1257 C C . TYR A 1 157 ? -2.165 -10.922 -11.054 1.00 90.25 157 TYR A C 1
ATOM 1259 O O . TYR A 1 157 ? -1.435 -10.644 -10.101 1.00 90.25 157 TYR A O 1
ATOM 1267 N N . PRO A 1 158 ? -2.651 -12.169 -11.192 1.00 88.12 158 PRO A N 1
ATOM 1268 C CA . PRO A 1 158 ? -2.674 -13.154 -10.100 1.00 88.12 158 PRO A CA 1
ATOM 1269 C C . PRO A 1 158 ? -1.289 -13.562 -9.573 1.00 88.12 158 PRO A C 1
ATOM 1271 O O . PRO A 1 158 ? -1.157 -13.995 -8.435 1.00 88.12 158 PRO A O 1
ATOM 1274 N N . ARG A 1 159 ? -0.235 -13.432 -10.390 1.00 88.62 159 ARG A N 1
ATOM 1275 C CA . ARG A 1 159 ? 1.154 -13.758 -10.002 1.00 88.62 159 ARG A CA 1
ATOM 1276 C C . ARG A 1 159 ? 1.961 -12.559 -9.505 1.00 88.62 159 ARG A C 1
ATOM 1278 O O . ARG A 1 159 ? 3.060 -12.743 -8.990 1.00 88.62 159 ARG A O 1
ATOM 1285 N N . HIS A 1 160 ? 1.447 -11.349 -9.706 1.00 88.50 160 HIS A N 1
ATOM 1286 C CA . HIS A 1 160 ? 2.165 -10.105 -9.432 1.00 88.50 160 HIS A CA 1
ATOM 1287 C C . HIS A 1 160 ? 1.473 -9.244 -8.380 1.00 88.50 160 HIS A C 1
ATOM 1289 O O . HIS A 1 160 ? 2.115 -8.339 -7.862 1.00 88.50 160 HIS A O 1
ATOM 1295 N N . PHE A 1 161 ? 0.214 -9.519 -8.037 1.00 91.94 161 PHE A N 1
ATOM 1296 C CA . PHE A 1 161 ? -0.543 -8.780 -7.036 1.00 91.94 161 PHE A CA 1
ATOM 1297 C C . PHE A 1 161 ? -0.934 -9.655 -5.842 1.00 91.94 161 PHE A C 1
ATOM 1299 O O . PHE A 1 161 ? -1.436 -10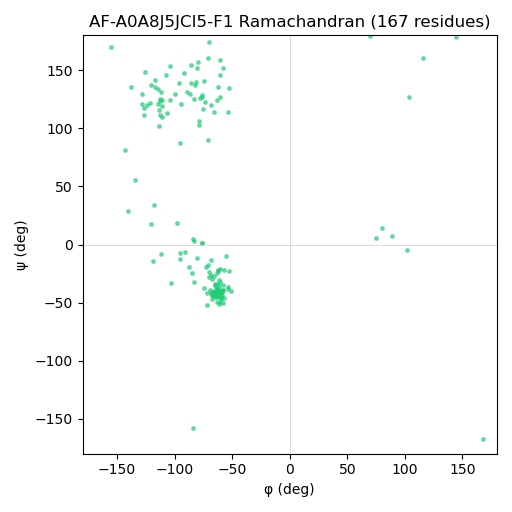.768 -6.010 1.00 91.94 161 PHE A O 1
ATOM 1306 N N . GLN A 1 162 ? -0.767 -9.111 -4.640 1.00 89.62 162 GLN A N 1
ATOM 1307 C CA . GLN A 1 162 ? -1.241 -9.696 -3.390 1.00 89.62 162 GLN A CA 1
ATOM 1308 C C . GLN A 1 162 ? -1.847 -8.600 -2.508 1.00 89.62 162 GLN A C 1
ATOM 1310 O O . GLN A 1 162 ? -1.252 -7.538 -2.338 1.00 89.62 162 GLN A O 1
ATOM 1315 N N . SER A 1 163 ? -3.001 -8.869 -1.910 1.00 88.06 163 SER A N 1
ATOM 1316 C CA . SER A 1 163 ? -3.599 -8.019 -0.879 1.00 88.06 163 SER A CA 1
ATOM 1317 C C . SER A 1 163 ? -3.488 -8.685 0.490 1.00 88.06 163 SER A C 1
ATOM 1319 O O . SER A 1 163 ? -3.560 -9.909 0.600 1.00 88.06 163 SER A O 1
ATOM 1321 N N . VAL A 1 164 ? -3.316 -7.879 1.533 1.00 85.19 164 VAL A N 1
ATOM 1322 C CA . VAL A 1 164 ? -3.338 -8.308 2.934 1.00 85.19 164 VAL A CA 1
ATOM 1323 C C . VAL A 1 164 ? -4.307 -7.400 3.676 1.00 85.19 164 VAL A C 1
ATOM 1325 O O . VAL A 1 164 ? -4.134 -6.180 3.678 1.00 85.19 164 VAL A O 1
ATOM 1328 N N . TYR A 1 165 ? -5.339 -7.989 4.278 1.00 83.00 165 TYR A N 1
ATOM 1329 C CA . TYR A 1 165 ? -6.359 -7.219 4.975 1.00 83.00 165 TYR A CA 1
ATOM 1330 C C . TYR A 1 165 ? -5.997 -7.000 6.443 1.00 83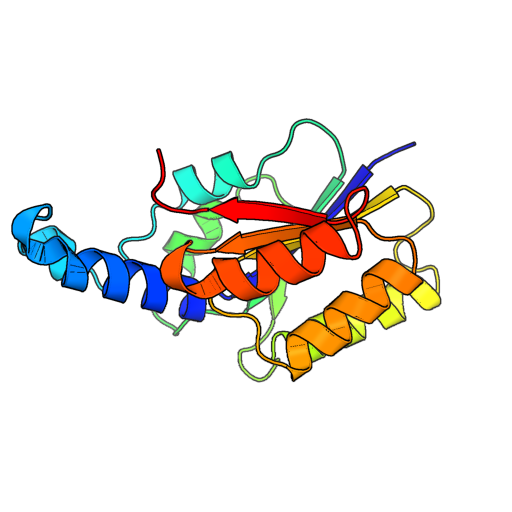.00 165 TYR A C 1
ATOM 1332 O O . TYR A 1 165 ? -5.620 -7.925 7.160 1.00 83.00 165 TYR A O 1
ATOM 1340 N N . LEU A 1 166 ? -6.111 -5.753 6.884 1.00 75.44 166 LEU A N 1
ATOM 1341 C CA . LEU A 1 166 ? -5.890 -5.345 8.265 1.00 75.44 166 LEU A CA 1
ATOM 1342 C C . LEU A 1 166 ? -7.154 -5.622 9.092 1.00 75.44 166 LEU A C 1
ATOM 1344 O O . LEU A 1 166 ? -8.265 -5.363 8.628 1.00 75.44 166 LEU A O 1
ATOM 1348 N N . GLY A 1 167 ? -6.982 -6.149 10.309 1.00 64.69 167 GLY A N 1
ATOM 1349 C CA . GLY A 1 167 ? -8.082 -6.444 11.240 1.00 64.69 167 GLY A CA 1
ATOM 1350 C C . GLY A 1 167 ? -8.719 -7.837 11.117 1.00 64.69 167 GLY A C 1
ATOM 1351 O O . GLY A 1 167 ? -9.730 -8.081 11.770 1.00 64.69 167 GLY A O 1
ATOM 1352 N N . GLU A 1 168 ? -8.157 -8.743 10.306 1.00 54.56 168 GLU A N 1
ATOM 1353 C CA . GLU A 1 168 ? -8.584 -10.156 10.210 1.00 54.56 168 GLU A CA 1
ATOM 1354 C C . GLU A 1 168 ? -7.712 -11.132 11.040 1.00 54.56 168 GLU A C 1
ATOM 1356 O O . GLU A 1 168 ? -7.774 -12.337 10.810 1.00 54.56 168 GLU A O 1
ATOM 1361 N N . ASN A 1 169 ? -6.939 -10.638 12.020 1.00 41.25 169 ASN A N 1
ATOM 1362 C CA . ASN A 1 169 ? -6.167 -11.460 12.969 1.00 41.25 169 ASN A CA 1
ATOM 1363 C C . ASN A 1 169 ? -6.701 -11.341 14.395 1.00 41.25 169 ASN A C 1
ATOM 1365 O O . ASN A 1 169 ? -6.863 -10.184 14.848 1.00 41.25 169 ASN A O 1
#

Organism: NCBI:txid2496075